Protein AF-Q1W799-F1 (afdb_monomer_lite)

Radius of gyration: 22.54 Å; chains: 1; bounding box: 49×20×71 Å

Organism: Solanum pennellii (NCBI:txid28526)

InterPro domains:
  IPR002699 ATPase, V1 complex, subunit D [PF01813] (1-139)
  IPR002699 ATPase, V1 complex, subunit D [PTHR11671] (1-139)
  IPR002699 ATPase, V1 complex, subunit D [TIGR00309] (1-139)

Sequence (139 aa):
QFRQILKKIVSTKESMGDVMKNSSFALTEAKYSAGENIKHVVLENVQTATLKVRSRQENIAGVKLPKFEHFSEGETKNDLTGLARGGQQVQACRAAYVKSIELLVELASLQTSFLTLDEAIKTTNRRVNALENVVKPRL

Foldseek 3Di:
DLVVLVVVLVVLVVVLVVLVVVLVVLVVVLCVLQHPCVVVLVVVPDDDDQKDKDWDWDADPNFTAIAIDIDGDDDPPPVPPPRVVSVVSVVVSVVSVVVSVRSVSRSVSSVRRSVSVVVVVVVVVVVVCCCVPPVVVVD

pLDDT: mean 82.0, std 9.36, range [53.56, 92.06]

Secondary structure (DSSP, 8-state):
-HHHHHHHHHHHHHHHHHHHHHHHHHHHHHHHHH-THHHHHHHHT--S-SEEEEEEEEEETTEEEEEEEEEE-S------TT-TTTHHHHHHHHHHHHHHHHHHHHHHHHHHHHHHHHHHHHHHHHHHHHIIIIIGGG-

Structure (mmCIF, N/CA/C/O backbone):
data_AF-Q1W799-F1
#
_entry.id   AF-Q1W799-F1
#
loop_
_atom_site.group_PDB
_atom_site.id
_atom_site.type_symbol
_atom_site.label_atom_id
_atom_site.label_alt_id
_atom_site.label_comp_id
_atom_site.label_asym_id
_atom_site.label_entity_id
_atom_site.label_seq_id
_atom_site.pdbx_PDB_ins_code
_atom_site.Cartn_x
_atom_site.Cartn_y
_atom_site.Cartn_z
_atom_site.occupancy
_atom_site.B_iso_or_equiv
_atom_site.auth_seq_id
_atom_site.auth_comp_id
_atom_site.auth_asym_id
_atom_site.auth_atom_id
_atom_site.pdbx_PDB_model_num
ATOM 1 N N . GLN A 1 1 ? -4.529 -9.168 19.956 1.00 67.44 1 GLN A N 1
ATOM 2 C CA . GLN A 1 1 ? -5.080 -8.651 18.689 1.00 67.44 1 GLN A CA 1
ATOM 3 C C . GLN A 1 1 ? -4.689 -7.204 18.398 1.00 67.44 1 GLN A C 1
ATOM 5 O O . GLN A 1 1 ? -3.805 -7.021 17.576 1.00 67.44 1 GLN A O 1
ATOM 10 N N . PHE A 1 2 ? -5.198 -6.175 19.091 1.00 71.81 2 PHE A N 1
ATOM 11 C CA . PHE A 1 2 ? -4.855 -4.766 18.779 1.00 71.81 2 PHE A CA 1
ATOM 12 C C . PHE A 1 2 ? -3.340 -4.456 18.800 1.00 71.81 2 PHE A C 1
ATOM 14 O O . PHE A 1 2 ? -2.792 -3.943 17.829 1.00 71.81 2 PHE A O 1
ATOM 21 N N . ARG A 1 3 ? -2.621 -4.868 19.857 1.00 79.12 3 ARG A N 1
ATOM 22 C CA . ARG A 1 3 ? -1.151 -4.712 19.941 1.00 79.12 3 ARG A CA 1
ATOM 23 C C . ARG A 1 3 ? -0.383 -5.507 18.875 1.00 79.12 3 ARG A C 1
ATOM 25 O O . ARG A 1 3 ? 0.681 -5.077 18.448 1.00 79.12 3 ARG A O 1
ATOM 32 N N . GLN A 1 4 ? -0.912 -6.655 18.445 1.00 83.19 4 GLN A N 1
ATOM 33 C CA . GLN A 1 4 ? -0.293 -7.473 17.392 1.00 83.19 4 GLN A CA 1
ATOM 34 C C . GLN A 1 4 ? -0.436 -6.799 16.025 1.00 83.19 4 GLN A C 1
ATOM 36 O O . GLN A 1 4 ? 0.536 -6.755 15.277 1.00 83.19 4 GLN A O 1
ATOM 41 N N . ILE A 1 5 ? -1.601 -6.205 15.737 1.00 81.56 5 ILE A N 1
ATOM 42 C CA . ILE A 1 5 ? -1.820 -5.389 14.533 1.00 81.56 5 ILE A CA 1
ATOM 43 C C . ILE A 1 5 ? -0.872 -4.188 14.537 1.00 81.56 5 ILE A C 1
ATOM 45 O O . ILE A 1 5 ? -0.226 -3.928 13.531 1.00 81.56 5 ILE A O 1
ATOM 49 N N . LEU A 1 6 ? -0.711 -3.512 15.678 1.00 84.69 6 LEU A N 1
ATOM 50 C CA . LEU A 1 6 ? 0.193 -2.365 15.810 1.00 84.69 6 LEU A CA 1
ATOM 51 C C . LEU A 1 6 ? 1.656 -2.758 15.536 1.00 84.69 6 LEU A C 1
ATOM 53 O O . LEU A 1 6 ? 2.329 -2.105 14.742 1.00 84.69 6 LEU A O 1
ATOM 57 N N . LYS A 1 7 ? 2.127 -3.878 16.104 1.00 88.69 7 LYS A N 1
ATOM 58 C CA . LYS A 1 7 ? 3.467 -4.415 15.812 1.00 88.69 7 LYS A CA 1
ATOM 59 C C . LYS A 1 7 ? 3.628 -4.783 14.332 1.00 88.69 7 LYS A C 1
ATOM 61 O O . LYS A 1 7 ? 4.670 -4.494 13.750 1.00 88.69 7 LYS A O 1
ATOM 66 N N . LYS A 1 8 ? 2.596 -5.378 13.719 1.00 87.06 8 LYS A N 1
ATOM 67 C CA . LYS A 1 8 ? 2.597 -5.712 12.289 1.00 87.06 8 LYS A CA 1
ATOM 68 C C . LYS A 1 8 ? 2.671 -4.449 11.425 1.00 87.06 8 LYS A C 1
ATOM 70 O O . LYS A 1 8 ? 3.498 -4.404 10.529 1.00 87.06 8 LYS A O 1
ATOM 75 N N . ILE A 1 9 ? 1.902 -3.402 11.740 1.00 89.00 9 ILE A N 1
ATOM 76 C CA . ILE A 1 9 ? 1.937 -2.115 11.023 1.00 89.00 9 ILE A CA 1
ATOM 77 C C . ILE A 1 9 ? 3.339 -1.504 11.046 1.00 89.00 9 ILE A C 1
ATOM 79 O O . ILE A 1 9 ? 3.811 -1.058 10.005 1.00 89.00 9 ILE A O 1
ATOM 83 N N . VAL A 1 10 ? 4.003 -1.479 12.206 1.00 89.94 10 VAL A N 1
ATOM 84 C CA . VAL A 1 10 ? 5.358 -0.914 12.323 1.00 89.94 10 VAL A CA 1
ATOM 85 C C . VAL A 1 10 ? 6.345 -1.699 11.462 1.00 89.94 10 VAL A C 1
ATOM 87 O O . VAL A 1 10 ? 7.034 -1.100 10.643 1.00 89.94 10 VAL A O 1
ATOM 90 N N . SER A 1 11 ? 6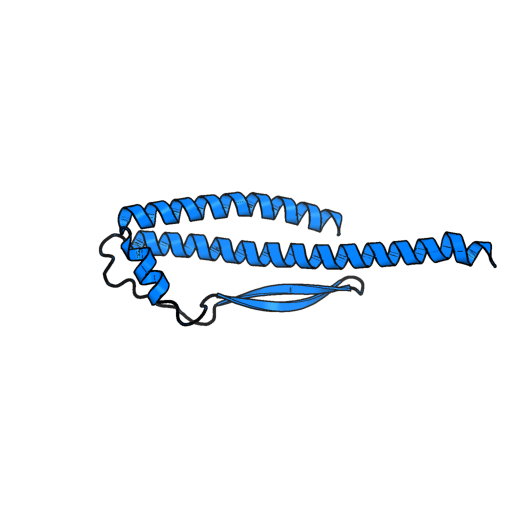.335 -3.031 11.561 1.00 90.06 11 SER A N 1
ATOM 91 C CA . SER A 1 11 ? 7.209 -3.892 10.755 1.00 90.06 11 SER A CA 1
ATOM 92 C C . SER A 1 11 ? 6.952 -3.738 9.251 1.00 90.06 11 SER A C 1
ATOM 94 O O . SER A 1 11 ? 7.894 -3.546 8.488 1.00 90.06 11 SER A O 1
ATOM 96 N N . THR A 1 12 ? 5.689 -3.744 8.814 1.00 88.56 12 THR A N 1
ATOM 97 C CA . THR A 1 12 ? 5.338 -3.546 7.400 1.00 88.56 12 THR A CA 1
ATOM 98 C C . THR A 1 12 ? 5.720 -2.146 6.916 1.00 88.56 12 THR A C 1
ATOM 100 O O . THR A 1 12 ? 6.127 -1.993 5.770 1.00 88.56 12 THR A O 1
ATOM 103 N N . LYS A 1 13 ? 5.635 -1.119 7.771 1.00 90.62 13 LYS A N 1
ATOM 104 C CA . LYS A 1 13 ? 6.030 0.255 7.430 1.00 90.62 13 LYS A CA 1
ATOM 105 C C . LYS A 1 13 ? 7.541 0.400 7.251 1.00 90.62 13 LYS A C 1
ATOM 107 O O . LYS A 1 13 ? 7.961 1.104 6.337 1.00 90.62 13 LYS A O 1
ATOM 112 N N . GLU A 1 14 ? 8.339 -0.266 8.080 1.00 91.44 14 GLU A N 1
ATOM 113 C CA . GLU A 1 14 ? 9.795 -0.336 7.904 1.00 91.44 14 GLU A CA 1
ATOM 114 C C . GLU A 1 14 ? 10.143 -1.036 6.585 1.00 91.44 14 GLU A C 1
ATOM 116 O O . GLU A 1 14 ? 10.809 -0.442 5.738 1.00 91.44 14 GLU A O 1
ATOM 121 N N . SER A 1 15 ? 9.578 -2.226 6.340 1.00 90.62 15 SER A N 1
ATOM 122 C CA . SER A 1 15 ? 9.780 -2.952 5.077 1.00 90.62 15 SER A CA 1
ATOM 123 C C . SER A 1 15 ? 9.318 -2.152 3.852 1.00 90.62 15 SER A C 1
ATOM 125 O O . SER A 1 15 ? 9.953 -2.208 2.801 1.00 90.62 15 SER A O 1
ATOM 127 N N . MET A 1 16 ? 8.244 -1.367 3.973 1.00 91.00 16 MET A N 1
ATOM 128 C CA . MET A 1 16 ? 7.779 -0.470 2.911 1.00 91.00 16 MET A CA 1
ATOM 129 C C . MET A 1 16 ? 8.799 0.621 2.593 1.00 91.00 16 MET A C 1
ATOM 131 O O . MET A 1 16 ? 8.986 0.946 1.422 1.00 91.00 16 MET A O 1
ATOM 135 N N . GLY A 1 17 ? 9.468 1.171 3.609 1.00 91.25 17 GLY A N 1
ATOM 136 C CA . GLY A 1 17 ? 10.547 2.139 3.419 1.00 91.25 17 GLY A CA 1
ATOM 137 C C . GLY A 1 17 ? 11.680 1.567 2.566 1.00 91.25 17 GLY A C 1
ATOM 138 O O . GLY A 1 17 ? 12.103 2.207 1.601 1.00 91.25 17 GLY A O 1
ATOM 139 N N . ASP A 1 18 ? 12.100 0.337 2.858 1.00 91.50 18 ASP A N 1
ATOM 140 C CA . ASP A 1 18 ? 13.173 -0.340 2.124 1.00 91.50 18 ASP A CA 1
ATOM 141 C C . ASP A 1 18 ? 12.772 -0.679 0.683 1.00 91.50 18 ASP A C 1
ATOM 143 O O . ASP A 1 18 ? 13.509 -0.393 -0.263 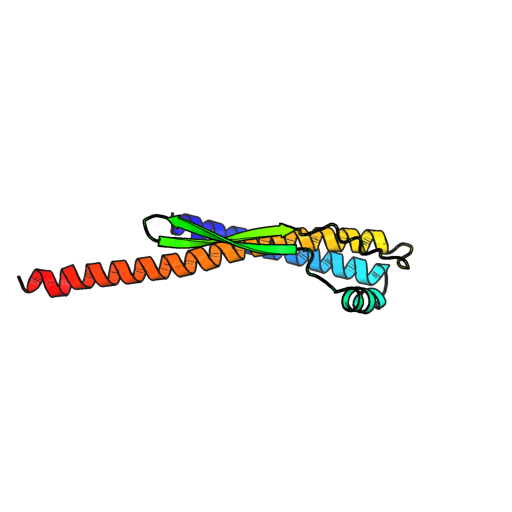1.00 91.50 18 ASP A O 1
ATOM 147 N N . VAL A 1 19 ? 11.571 -1.230 0.484 1.00 92.06 19 VAL A N 1
ATOM 148 C CA . VAL A 1 19 ? 11.063 -1.595 -0.849 1.00 92.06 19 VAL A CA 1
ATOM 149 C C . VAL A 1 19 ? 10.845 -0.353 -1.724 1.00 92.06 19 VAL A C 1
ATOM 151 O O . VAL A 1 19 ? 11.179 -0.364 -2.913 1.00 92.06 19 VAL A O 1
ATOM 154 N N . MET A 1 20 ? 10.361 0.749 -1.142 1.00 90.81 20 MET A N 1
ATOM 155 C CA . MET A 1 20 ? 10.205 2.020 -1.853 1.00 90.81 20 MET A CA 1
ATOM 156 C C . MET A 1 20 ? 11.561 2.632 -2.219 1.00 90.81 20 MET A C 1
ATOM 158 O O . MET A 1 20 ? 11.736 3.127 -3.333 1.00 90.81 20 MET A O 1
ATOM 162 N N . LYS A 1 21 ? 12.546 2.562 -1.314 1.00 91.75 21 LYS A N 1
ATOM 163 C CA . LYS A 1 21 ? 13.918 3.011 -1.581 1.00 91.75 21 LYS A CA 1
ATOM 164 C C . LYS A 1 21 ? 14.534 2.226 -2.740 1.00 91.75 21 LYS A C 1
ATOM 166 O O . LYS A 1 21 ? 15.051 2.840 -3.671 1.00 91.75 21 LYS A O 1
ATOM 171 N N . ASN A 1 22 ? 14.404 0.900 -2.737 1.00 91.06 22 ASN A N 1
ATOM 172 C CA . ASN A 1 22 ? 14.883 0.041 -3.824 1.00 91.06 22 ASN A CA 1
ATOM 173 C C . ASN A 1 22 ? 14.187 0.353 -5.158 1.00 91.06 22 ASN A C 1
ATOM 175 O O . ASN A 1 22 ? 14.841 0.417 -6.195 1.00 91.06 22 ASN A O 1
ATOM 179 N N . SER A 1 23 ? 12.879 0.616 -5.135 1.00 90.00 23 SER A N 1
ATOM 180 C CA . SER A 1 23 ? 12.128 0.993 -6.340 1.00 90.00 23 SER A CA 1
ATOM 181 C C . SER A 1 23 ? 12.544 2.361 -6.887 1.00 90.00 23 SER A C 1
ATOM 183 O O . SER A 1 23 ? 12.652 2.531 -8.098 1.00 90.00 23 SER A O 1
ATOM 185 N N . SER A 1 24 ? 12.861 3.317 -6.009 1.00 90.25 24 SER A N 1
ATOM 186 C CA . SER A 1 24 ? 13.409 4.624 -6.396 1.00 90.25 24 SER A CA 1
ATOM 187 C C . SER A 1 24 ? 14.799 4.506 -7.044 1.00 90.25 24 SER A C 1
ATOM 189 O O . SER A 1 24 ? 15.095 5.183 -8.034 1.00 90.25 24 SER A O 1
ATOM 191 N N . PHE A 1 25 ? 15.643 3.595 -6.548 1.00 90.94 25 PHE A N 1
ATOM 192 C CA . PHE A 1 25 ? 16.917 3.277 -7.200 1.00 90.94 25 PHE A CA 1
ATOM 193 C C . PHE A 1 25 ? 16.709 2.642 -8.577 1.00 90.94 25 PHE A C 1
ATOM 195 O O . PHE A 1 25 ? 17.295 3.118 -9.548 1.00 90.94 25 PHE A O 1
ATOM 202 N N . ALA A 1 26 ? 15.808 1.664 -8.695 1.00 88.06 26 ALA A N 1
ATOM 203 C CA . ALA A 1 26 ? 15.477 1.043 -9.979 1.00 88.06 26 ALA A CA 1
ATOM 204 C C . ALA A 1 26 ? 14.937 2.062 -11.004 1.00 88.06 26 ALA A C 1
ATOM 206 O O . ALA A 1 26 ? 15.264 1.988 -12.189 1.00 88.06 26 ALA A O 1
ATOM 207 N N . LEU A 1 27 ? 14.167 3.064 -10.558 1.00 86.94 27 LEU A N 1
ATOM 208 C CA . LEU A 1 27 ? 13.731 4.173 -11.413 1.00 86.94 27 LEU A CA 1
ATOM 209 C C . LEU A 1 27 ? 14.910 5.005 -11.921 1.00 86.94 27 LEU A C 1
ATOM 211 O O . LEU A 1 27 ? 14.930 5.417 -13.080 1.00 86.94 27 LEU A O 1
ATOM 215 N N . THR A 1 28 ? 15.888 5.258 -11.054 1.00 87.81 28 THR A N 1
ATOM 216 C CA . THR A 1 28 ? 17.086 6.031 -11.397 1.00 87.81 28 THR A CA 1
ATOM 217 C C . THR A 1 28 ? 17.944 5.283 -12.419 1.00 87.81 28 THR A C 1
ATOM 219 O O . THR A 1 28 ? 18.378 5.880 -13.403 1.00 87.81 28 THR A O 1
ATOM 222 N N . GLU A 1 29 ? 18.117 3.971 -12.253 1.00 85.62 29 GLU A N 1
ATOM 223 C CA . GLU A 1 29 ? 18.819 3.105 -13.212 1.00 85.62 29 GLU A CA 1
ATOM 224 C C . GLU A 1 29 ? 18.105 3.038 -14.568 1.00 85.62 29 GLU A C 1
ATOM 226 O O . GLU A 1 29 ? 18.744 3.120 -15.625 1.00 85.62 29 GLU A O 1
ATOM 231 N N . ALA A 1 30 ? 16.772 2.950 -14.552 1.00 84.81 30 ALA A N 1
ATOM 232 C CA . ALA A 1 30 ? 15.954 2.992 -15.759 1.00 84.81 30 ALA A CA 1
ATOM 233 C C . ALA A 1 30 ? 16.071 4.351 -16.472 1.00 84.81 30 ALA A C 1
ATOM 235 O O . ALA A 1 30 ? 16.273 4.386 -17.688 1.00 84.81 30 ALA A O 1
ATOM 236 N N . LYS A 1 31 ? 16.027 5.466 -15.726 1.00 85.06 31 LYS A N 1
ATOM 237 C CA . LYS A 1 31 ? 16.214 6.822 -16.268 1.00 85.06 31 LYS A CA 1
ATOM 238 C C . LYS A 1 31 ? 17.611 7.003 -16.868 1.00 85.06 31 LYS A C 1
ATOM 240 O O . LYS A 1 31 ? 17.740 7.598 -17.934 1.00 85.06 31 LYS A O 1
ATOM 245 N N . TYR A 1 32 ? 18.644 6.470 -16.219 1.00 85.06 32 TYR A N 1
ATOM 246 C CA . TYR A 1 32 ? 20.016 6.512 -16.727 1.00 85.06 32 TYR A CA 1
ATOM 247 C C . TYR A 1 32 ? 20.164 5.734 -18.041 1.00 85.06 32 TYR A C 1
ATOM 249 O O . TYR A 1 32 ? 20.751 6.230 -18.998 1.00 85.06 32 TYR A O 1
ATOM 257 N N . SER A 1 33 ? 19.585 4.533 -18.109 1.00 81.50 33 SER A N 1
ATOM 258 C CA . SER A 1 33 ? 19.765 3.622 -19.246 1.00 81.50 33 SER A CA 1
ATOM 259 C C . SER A 1 33 ? 18.937 3.995 -20.478 1.00 81.50 33 SER A C 1
ATOM 261 O O . SER A 1 33 ? 19.319 3.661 -21.598 1.00 81.50 33 SER A O 1
ATOM 263 N N . ALA A 1 34 ? 17.785 4.639 -20.289 1.00 74.81 34 ALA A N 1
ATOM 264 C CA . ALA A 1 34 ? 16.840 4.926 -21.368 1.00 74.81 34 ALA A CA 1
ATOM 265 C C . ALA A 1 34 ? 16.543 6.420 -21.591 1.00 74.81 34 ALA A C 1
ATOM 267 O O . ALA A 1 34 ? 15.759 6.764 -22.478 1.00 74.81 34 ALA A O 1
ATOM 268 N N . GLY A 1 35 ? 17.203 7.307 -20.843 1.00 75.75 35 GLY A N 1
ATOM 269 C CA . GLY A 1 35 ? 17.101 8.757 -21.000 1.00 75.75 35 GLY A CA 1
ATOM 270 C C . GLY A 1 35 ? 15.811 9.363 -20.432 1.00 75.75 35 GLY A C 1
ATOM 271 O O . GLY A 1 35 ? 14.978 8.690 -19.823 1.00 75.75 35 GLY A O 1
ATOM 272 N N . GLU A 1 36 ? 15.631 10.675 -20.625 1.00 71.88 36 GLU A N 1
ATOM 273 C CA . GLU A 1 36 ? 14.487 11.415 -20.059 1.00 71.88 36 GLU A CA 1
ATOM 274 C C . GLU A 1 36 ? 13.152 11.162 -20.778 1.00 71.88 36 GLU A C 1
ATOM 276 O O . GLU A 1 36 ? 12.086 11.397 -20.204 1.00 71.88 36 GLU A O 1
ATOM 281 N N . ASN A 1 37 ? 13.192 10.597 -21.988 1.00 70.69 37 ASN A N 1
ATOM 282 C CA . ASN A 1 37 ? 12.005 10.345 -22.809 1.00 70.69 37 ASN A CA 1
ATOM 283 C C . ASN A 1 37 ? 11.039 9.318 -22.187 1.00 70.69 37 ASN A C 1
ATOM 285 O O . ASN A 1 37 ? 9.849 9.354 -22.493 1.00 70.69 37 ASN A O 1
ATOM 289 N N . ILE A 1 38 ? 11.500 8.458 -21.263 1.00 74.88 38 ILE A N 1
ATOM 290 C CA . ILE A 1 38 ? 10.636 7.512 -20.529 1.00 74.88 38 ILE A CA 1
ATOM 291 C C . ILE A 1 38 ? 9.455 8.221 -19.876 1.00 74.88 38 ILE A C 1
ATOM 293 O O . ILE A 1 38 ? 8.341 7.707 -19.912 1.00 74.88 38 ILE A O 1
ATOM 297 N N . LYS A 1 39 ? 9.684 9.381 -19.251 1.00 77.69 39 LYS A N 1
ATOM 298 C CA . LYS A 1 39 ? 8.637 10.050 -18.474 1.00 77.69 39 LYS A CA 1
ATOM 299 C C . LYS A 1 39 ? 7.465 10.448 -19.369 1.00 77.69 39 LYS A C 1
ATOM 301 O O . LYS A 1 39 ? 6.320 10.224 -18.998 1.00 77.69 39 LYS A O 1
ATOM 306 N N . HIS A 1 40 ? 7.765 10.998 -20.541 1.00 79.69 40 HIS A N 1
ATOM 307 C CA . HIS A 1 40 ? 6.757 11.414 -21.513 1.00 79.69 40 HIS A CA 1
ATOM 308 C C . HIS A 1 40 ? 6.018 10.209 -22.093 1.00 79.69 40 HIS A C 1
ATOM 310 O O . HIS A 1 40 ? 4.794 10.166 -22.033 1.00 79.69 40 HIS A O 1
ATOM 316 N N . VAL A 1 41 ? 6.757 9.177 -22.514 1.00 79.62 41 VAL A N 1
ATOM 317 C CA . VAL A 1 41 ? 6.179 7.938 -23.056 1.00 79.62 41 VAL A CA 1
ATOM 318 C C . VAL A 1 41 ? 5.267 7.253 -22.038 1.00 79.62 41 VAL A C 1
ATOM 320 O O . VAL A 1 41 ? 4.187 6.793 -22.390 1.00 79.62 41 VAL A O 1
ATOM 323 N N . VAL A 1 42 ? 5.666 7.177 -20.767 1.00 79.44 42 VAL A N 1
ATOM 324 C CA . VAL A 1 42 ? 4.837 6.549 -19.729 1.00 79.44 42 VAL A CA 1
ATOM 325 C C . VAL A 1 42 ? 3.580 7.369 -19.460 1.00 79.44 42 VAL A C 1
ATOM 327 O O . VAL A 1 42 ? 2.522 6.769 -19.328 1.00 79.44 42 VAL A O 1
ATOM 330 N N . LEU A 1 43 ? 3.675 8.703 -19.395 1.00 81.31 43 LEU A N 1
ATOM 331 C CA . LEU A 1 43 ? 2.526 9.576 -19.129 1.00 81.31 43 LEU A CA 1
ATOM 332 C C . LEU A 1 43 ? 1.508 9.579 -20.276 1.00 81.31 43 LEU A C 1
ATOM 334 O O . LEU A 1 43 ? 0.310 9.565 -20.010 1.00 81.31 43 LEU A O 1
ATOM 338 N N . GLU A 1 44 ? 1.966 9.560 -21.527 1.00 80.94 44 GLU A N 1
ATOM 339 C CA . GLU A 1 44 ? 1.088 9.520 -22.704 1.00 80.94 44 GLU A CA 1
ATOM 340 C C . GLU A 1 44 ? 0.398 8.161 -22.880 1.00 80.94 44 GLU A C 1
ATOM 342 O O . GLU A 1 44 ? -0.737 8.101 -23.346 1.00 80.94 44 GLU A O 1
ATOM 347 N N . ASN A 1 45 ? 1.037 7.070 -22.446 1.00 75.25 45 ASN A N 1
ATOM 348 C CA . ASN A 1 45 ? 0.482 5.718 -22.544 1.00 75.25 45 ASN A CA 1
ATOM 349 C C . ASN A 1 45 ? -0.439 5.324 -21.367 1.00 75.25 45 ASN A C 1
ATOM 351 O O . ASN A 1 45 ? -0.792 4.151 -21.226 1.00 75.25 45 ASN A O 1
ATOM 355 N N . VAL A 1 46 ? -0.859 6.262 -20.506 1.00 79.31 46 VAL A N 1
ATOM 356 C CA . VAL A 1 46 ? -1.834 5.974 -19.437 1.00 79.31 46 VAL A CA 1
ATOM 357 C C . VAL A 1 46 ? -3.263 6.086 -19.976 1.00 79.31 46 VAL A C 1
ATOM 359 O O . VAL A 1 46 ? -3.783 7.185 -20.136 1.00 79.31 46 VAL A O 1
ATOM 362 N N . GLN A 1 47 ? -3.932 4.949 -20.195 1.00 77.69 47 GLN A N 1
ATOM 363 C CA . GLN A 1 47 ? -5.370 4.909 -20.515 1.00 77.69 47 GLN A CA 1
ATOM 364 C C . GLN A 1 47 ? -6.201 4.394 -19.336 1.00 77.69 47 GLN A C 1
ATOM 366 O O . GLN A 1 47 ? -7.031 5.108 -18.779 1.00 77.69 47 GLN A O 1
ATOM 371 N N . THR A 1 48 ? -5.961 3.149 -18.923 1.00 78.62 48 THR A N 1
ATOM 372 C CA . THR A 1 48 ? -6.702 2.487 -17.843 1.00 78.62 48 THR A CA 1
ATOM 373 C C . THR A 1 48 ? -5.757 1.928 -16.789 1.00 78.62 48 THR A C 1
ATOM 375 O O . THR A 1 48 ? -4.698 1.386 -17.106 1.00 78.62 48 THR A O 1
ATOM 378 N N . ALA A 1 49 ? -6.155 2.021 -15.517 1.00 78.81 49 ALA A N 1
ATOM 379 C CA . ALA A 1 49 ? -5.382 1.465 -14.412 1.00 78.81 49 ALA A CA 1
ATOM 380 C C . ALA A 1 49 ? -5.281 -0.064 -14.526 1.00 78.81 49 ALA A C 1
ATOM 382 O O . ALA A 1 49 ? -6.297 -0.755 -14.520 1.00 78.81 49 ALA A O 1
ATOM 383 N N . THR A 1 50 ? -4.047 -0.570 -14.590 1.00 77.94 50 THR A N 1
ATOM 384 C CA . THR A 1 50 ? -3.743 -2.012 -14.629 1.00 77.94 50 THR A CA 1
ATOM 385 C C . THR A 1 50 ? -3.986 -2.677 -13.279 1.00 77.94 50 THR A C 1
ATOM 387 O O . THR A 1 50 ? -4.562 -3.758 -13.197 1.00 77.94 50 THR A O 1
ATOM 390 N N . LEU A 1 51 ? -3.554 -2.010 -12.207 1.00 81.50 51 LEU A N 1
ATOM 391 C CA . LEU A 1 51 ? -3.751 -2.466 -10.842 1.00 81.50 51 LEU A CA 1
ATOM 392 C C . LEU A 1 51 ? -4.885 -1.656 -10.217 1.00 81.50 51 LEU A C 1
ATOM 394 O O . LEU A 1 51 ? -4.805 -0.430 -10.119 1.00 81.50 51 LEU A O 1
ATOM 398 N N . LYS A 1 52 ? -5.941 -2.345 -9.799 1.00 87.25 52 LYS A N 1
ATOM 399 C CA . LYS A 1 52 ? -7.089 -1.771 -9.098 1.00 87.25 52 LYS A CA 1
ATOM 400 C C . LYS A 1 52 ? -7.157 -2.327 -7.683 1.00 87.25 52 LYS A C 1
ATOM 402 O O . LYS A 1 52 ? -6.586 -3.369 -7.375 1.00 87.25 52 LYS A O 1
ATOM 407 N N . VAL A 1 53 ? -7.870 -1.622 -6.812 1.00 89.06 53 VAL A N 1
ATOM 408 C CA . VAL A 1 53 ? -8.092 -2.044 -5.428 1.00 89.06 53 VAL A CA 1
ATOM 409 C C . VAL A 1 53 ? -9.576 -2.309 -5.234 1.00 89.06 53 VAL A C 1
ATOM 411 O O . VAL A 1 53 ? -10.416 -1.485 -5.596 1.00 89.06 53 VAL A O 1
ATOM 414 N N . ARG A 1 54 ? -9.904 -3.462 -4.654 1.00 88.75 54 ARG A N 1
ATOM 415 C CA . ARG A 1 54 ? -11.257 -3.829 -4.244 1.00 88.75 54 ARG A CA 1
ATOM 416 C C . ARG A 1 54 ? -11.350 -3.762 -2.726 1.00 88.75 54 ARG A C 1
ATOM 418 O O . ARG A 1 54 ? -10.482 -4.265 -2.021 1.00 88.75 54 ARG A O 1
ATOM 425 N N . SER A 1 55 ? -12.412 -3.142 -2.228 1.00 88.25 55 SER A N 1
ATOM 426 C CA . SER A 1 55 ? -12.719 -3.125 -0.799 1.00 88.25 55 SER A CA 1
ATOM 427 C C . SER A 1 55 ? -13.643 -4.288 -0.443 1.00 88.25 55 SER A C 1
ATOM 429 O O . SER A 1 55 ? -14.618 -4.557 -1.147 1.00 88.25 55 SER A O 1
ATOM 431 N N . ARG A 1 56 ? -13.341 -4.969 0.660 1.00 88.81 56 ARG A N 1
ATOM 432 C CA . ARG A 1 56 ? -14.123 -6.044 1.270 1.00 88.81 56 ARG A CA 1
ATOM 433 C C . ARG A 1 56 ? -14.363 -5.705 2.736 1.00 88.81 56 ARG A C 1
ATOM 435 O O . ARG A 1 56 ? -13.512 -5.107 3.375 1.00 88.81 56 ARG A O 1
ATOM 442 N N . GLN A 1 57 ? -15.506 -6.087 3.292 1.00 87.88 57 GLN A N 1
ATOM 443 C CA . GLN A 1 57 ? -15.762 -5.928 4.726 1.00 87.88 57 GLN A CA 1
ATOM 444 C C . GLN A 1 57 ? -15.509 -7.250 5.458 1.00 87.88 57 GLN A C 1
ATOM 446 O O . GLN A 1 57 ? -16.019 -8.294 5.050 1.00 87.88 57 GLN A O 1
ATOM 451 N N . GLU A 1 58 ? -14.739 -7.201 6.540 1.00 85.94 58 GLU A N 1
ATOM 452 C CA . GLU A 1 58 ? -14.464 -8.317 7.446 1.00 85.94 58 GLU A CA 1
ATOM 453 C C . GLU A 1 58 ? -14.997 -7.962 8.841 1.00 85.94 58 GLU A C 1
ATOM 455 O O . GLU A 1 58 ? -14.782 -6.857 9.325 1.00 85.94 58 GLU A O 1
ATOM 460 N N . ASN A 1 59 ? -15.741 -8.858 9.491 1.00 84.56 59 ASN A N 1
ATOM 461 C CA . ASN A 1 59 ? -16.296 -8.590 10.821 1.00 84.56 59 ASN A CA 1
ATOM 462 C C . ASN A 1 59 ? -15.402 -9.212 11.898 1.00 84.56 59 ASN A C 1
ATOM 464 O O . ASN A 1 59 ? -15.251 -10.432 11.935 1.00 84.56 59 ASN A O 1
ATOM 468 N N . ILE A 1 60 ? -14.851 -8.392 12.795 1.00 78.75 60 ILE A N 1
ATOM 469 C CA . ILE A 1 60 ? -14.037 -8.847 13.927 1.00 78.75 60 ILE A CA 1
ATOM 470 C C . ILE A 1 60 ? -14.647 -8.302 15.217 1.00 78.75 60 ILE A C 1
ATOM 472 O O . ILE A 1 60 ? -14.728 -7.093 15.412 1.00 78.75 60 ILE A O 1
ATOM 476 N N . ALA A 1 61 ? -15.068 -9.204 16.111 1.00 75.38 61 ALA A N 1
ATOM 477 C CA . ALA A 1 61 ? -15.643 -8.867 17.420 1.00 75.38 61 ALA A CA 1
ATOM 478 C C . ALA A 1 61 ? -16.822 -7.864 17.361 1.00 75.38 61 ALA A C 1
ATOM 480 O O . ALA A 1 61 ? -16.991 -7.042 18.258 1.00 75.38 61 ALA A O 1
ATOM 481 N N . GLY A 1 62 ? -17.633 -7.925 16.297 1.00 80.50 62 GLY A N 1
ATOM 482 C CA . GLY A 1 62 ? -18.780 -7.033 16.088 1.00 80.50 62 GLY A CA 1
ATOM 483 C C . GLY A 1 62 ? -18.442 -5.704 15.403 1.00 80.50 62 GLY A C 1
ATOM 484 O O . GLY A 1 62 ? -19.350 -4.911 15.154 1.00 80.50 62 GLY A O 1
ATOM 485 N N . VAL A 1 63 ? -17.171 -5.461 15.065 1.00 81.06 63 VAL A N 1
ATOM 486 C CA . VAL A 1 63 ? -16.709 -4.285 14.316 1.00 81.06 63 VAL A CA 1
ATOM 487 C C . VAL A 1 63 ? -16.482 -4.673 12.852 1.00 81.06 63 VAL A C 1
ATOM 489 O O . VAL A 1 63 ? -15.705 -5.581 12.552 1.00 81.06 63 VAL A O 1
ATOM 492 N N . LYS A 1 64 ? -17.154 -3.976 11.927 1.00 84.94 64 LYS A N 1
ATOM 493 C CA . LYS A 1 64 ? -16.967 -4.147 10.477 1.00 84.94 64 LYS A CA 1
ATOM 494 C C . LYS A 1 64 ? -15.712 -3.400 10.026 1.00 84.94 64 LYS A C 1
ATOM 496 O O . LYS A 1 64 ? -15.698 -2.173 10.015 1.00 84.94 64 LYS A O 1
ATOM 501 N N . LEU A 1 65 ? -14.684 -4.138 9.632 1.00 84.62 65 LEU A N 1
ATOM 502 C CA . LEU A 1 65 ? -13.399 -3.616 9.185 1.00 84.62 65 LEU A CA 1
ATOM 503 C C . LEU A 1 65 ? -13.306 -3.638 7.658 1.00 84.62 65 LEU A C 1
ATOM 505 O O . LEU A 1 65 ? -13.572 -4.676 7.048 1.00 84.62 65 LEU A O 1
ATOM 509 N N . PRO A 1 66 ? -12.928 -2.521 7.017 1.00 85.25 66 PRO A N 1
ATOM 510 C CA . PRO A 1 66 ? -12.622 -2.515 5.597 1.00 85.25 66 PRO A CA 1
ATOM 511 C C . PRO A 1 66 ? -11.251 -3.159 5.355 1.00 85.25 66 PRO A C 1
ATOM 513 O O . PRO A 1 66 ? -10.247 -2.794 5.967 1.00 85.25 66 PRO A O 1
ATOM 516 N N . LYS A 1 67 ? -11.217 -4.105 4.425 1.00 87.31 67 LYS A N 1
ATOM 517 C CA . LYS A 1 67 ? -10.034 -4.801 3.939 1.00 87.31 67 LYS A CA 1
ATOM 518 C C . LYS A 1 67 ? -9.852 -4.503 2.463 1.00 87.31 67 LYS A C 1
ATOM 520 O O . LYS A 1 67 ? -10.813 -4.573 1.700 1.00 87.31 67 LYS A O 1
ATOM 525 N N . PHE A 1 68 ? -8.633 -4.182 2.061 1.00 89.19 68 PHE A N 1
ATOM 526 C CA . PHE A 1 68 ? -8.320 -3.912 0.663 1.00 89.19 68 PHE A CA 1
ATOM 527 C C . PHE A 1 68 ? -7.600 -5.105 0.041 1.00 89.19 68 PHE A C 1
ATOM 529 O O . PHE A 1 68 ? -6.634 -5.620 0.598 1.00 89.19 68 PHE A O 1
ATOM 536 N N . GLU A 1 69 ? -8.077 -5.533 -1.121 1.00 85.31 69 GLU A N 1
ATOM 537 C CA . GLU A 1 69 ? -7.462 -6.562 -1.955 1.00 85.31 69 GLU A CA 1
ATOM 538 C C . GLU A 1 69 ? -7.027 -5.905 -3.272 1.00 85.31 69 GLU A C 1
ATOM 540 O O . GLU A 1 69 ? -7.782 -5.131 -3.868 1.00 85.31 69 GLU A O 1
ATOM 545 N N . HIS A 1 70 ? -5.801 -6.171 -3.723 1.00 84.56 70 HIS A N 1
ATOM 546 C CA . HIS A 1 70 ? -5.354 -5.720 -5.038 1.00 84.56 70 HIS A CA 1
ATOM 547 C C . HIS A 1 70 ? -5.882 -6.685 -6.108 1.00 84.56 70 HIS A C 1
ATOM 549 O O . HIS A 1 70 ? -5.929 -7.896 -5.908 1.00 84.56 70 HIS A O 1
ATOM 555 N N . PHE A 1 71 ? -6.296 -6.146 -7.247 1.00 83.50 71 PHE A N 1
ATOM 556 C CA . PHE A 1 71 ? -6.765 -6.909 -8.394 1.00 83.50 71 PHE A CA 1
ATOM 557 C C . PHE A 1 71 ? -6.109 -6.351 -9.655 1.00 83.50 71 PHE A C 1
ATOM 559 O O . PHE A 1 71 ? -6.184 -5.150 -9.914 1.00 83.50 71 PHE A O 1
ATOM 566 N N . SER A 1 72 ? -5.463 -7.217 -10.436 1.00 77.88 72 SER A N 1
ATOM 567 C CA . SER A 1 72 ? -4.924 -6.841 -11.743 1.00 77.88 72 SER A CA 1
ATOM 568 C C . SER A 1 72 ? -5.984 -7.112 -12.802 1.00 77.88 72 SER A C 1
ATOM 570 O O . SER A 1 72 ? -6.308 -8.267 -13.075 1.00 77.88 72 SER A O 1
ATOM 572 N N . GLU A 1 73 ? -6.536 -6.057 -13.391 1.00 66.81 73 GLU A N 1
ATOM 573 C CA . GLU A 1 73 ? -7.514 -6.178 -14.469 1.00 66.81 73 GLU A CA 1
ATOM 574 C C . GLU A 1 73 ? -6.785 -6.030 -15.809 1.00 66.81 73 GLU A C 1
ATOM 576 O O . GLU A 1 73 ? -6.533 -4.923 -16.277 1.00 66.81 73 GLU A O 1
ATOM 581 N N . GLY A 1 74 ? -6.416 -7.168 -16.403 1.00 59.72 74 GLY A N 1
ATOM 582 C CA . GLY A 1 74 ? -5.859 -7.234 -17.755 1.00 59.72 74 GLY A CA 1
ATOM 583 C C . GLY A 1 74 ? -4.335 -7.098 -17.861 1.00 59.72 74 GLY A C 1
ATOM 584 O O . GLY A 1 74 ? -3.651 -6.519 -17.018 1.00 59.72 74 GLY A O 1
ATOM 585 N N . GLU A 1 75 ? -3.805 -7.690 -18.931 1.00 56.38 75 GLU A N 1
ATOM 586 C CA . GLU A 1 75 ? -2.387 -7.717 -19.275 1.00 56.38 75 GLU A CA 1
ATOM 587 C C . GLU A 1 75 ? -2.012 -6.426 -20.015 1.00 56.38 75 GLU A C 1
ATOM 589 O O . GLU A 1 75 ? -2.213 -6.292 -21.221 1.00 56.38 75 GLU A O 1
ATOM 594 N N . THR A 1 76 ? -1.465 -5.446 -19.298 1.00 55.66 76 THR A N 1
ATOM 595 C CA . THR A 1 76 ? -0.945 -4.237 -19.948 1.00 55.66 76 THR A CA 1
ATOM 596 C C . THR A 1 76 ? 0.398 -4.553 -20.586 1.00 55.66 76 THR A C 1
ATOM 598 O O . THR A 1 76 ? 1.459 -4.445 -19.946 1.00 55.66 76 THR A O 1
ATOM 601 N N . LYS A 1 77 ? 0.343 -4.935 -21.862 1.00 55.97 77 LYS A N 1
ATOM 602 C CA . LYS A 1 77 ? 1.470 -4.849 -22.788 1.00 55.97 77 LYS A CA 1
ATOM 603 C C . LYS A 1 77 ? 1.698 -3.373 -23.098 1.00 55.97 77 LYS A C 1
ATOM 605 O O . LYS A 1 77 ? 1.266 -2.856 -24.118 1.00 55.97 77 LYS A O 1
ATOM 610 N N . ASN A 1 78 ? 2.345 -2.675 -22.163 1.00 58.69 78 ASN A N 1
ATOM 611 C CA . ASN A 1 78 ? 3.042 -1.443 -22.507 1.00 58.69 78 ASN A CA 1
ATOM 612 C C . ASN A 1 78 ? 4.221 -1.873 -23.370 1.00 58.69 78 ASN A C 1
ATOM 614 O O . ASN A 1 78 ? 5.302 -2.179 -22.858 1.00 58.69 78 ASN A O 1
ATOM 618 N N . ASP A 1 79 ? 3.957 -1.985 -24.665 1.00 55.75 79 ASP A N 1
ATOM 619 C CA . ASP A 1 79 ? 4.961 -2.205 -25.681 1.00 55.75 79 ASP A CA 1
ATOM 620 C C . ASP A 1 79 ? 5.855 -0.967 -25.684 1.00 55.75 79 ASP A C 1
ATOM 622 O O . ASP A 1 79 ? 5.583 0.060 -26.296 1.00 55.75 79 ASP A O 1
ATOM 626 N N . LEU A 1 80 ? 6.933 -1.059 -24.905 1.00 61.53 80 LEU A N 1
ATOM 627 C CA . LEU A 1 80 ? 8.010 -0.078 -24.784 1.00 61.53 80 LEU A CA 1
ATOM 628 C C . LEU A 1 80 ? 8.874 -0.078 -26.063 1.00 61.53 80 LEU A C 1
ATOM 630 O O . LEU A 1 80 ? 10.108 -0.085 -26.013 1.00 61.53 80 LEU A O 1
ATOM 634 N N . THR A 1 81 ? 8.221 -0.113 -27.228 1.00 53.56 81 THR A N 1
ATOM 635 C CA . THR A 1 81 ? 8.839 -0.096 -28.552 1.00 53.56 81 THR A CA 1
ATOM 636 C C . THR A 1 81 ? 9.570 1.230 -28.718 1.00 53.56 81 THR A C 1
ATOM 638 O O . THR A 1 81 ? 8.955 2.291 -28.653 1.00 53.56 81 THR A O 1
ATOM 641 N N . GLY A 1 82 ? 10.892 1.176 -28.883 1.00 61.81 82 GLY A N 1
ATOM 642 C CA . GLY A 1 82 ? 11.755 2.362 -28.984 1.00 61.81 82 GLY A CA 1
ATOM 643 C C . GLY A 1 82 ? 12.811 2.475 -27.881 1.00 61.81 82 GLY A C 1
ATOM 644 O O . GLY A 1 82 ? 13.747 3.259 -28.008 1.00 61.81 82 GLY A O 1
ATOM 645 N N . LEU A 1 83 ? 12.737 1.646 -26.836 1.00 64.19 83 LEU A N 1
ATOM 646 C CA . LEU A 1 83 ? 13.710 1.620 -25.737 1.00 64.19 83 LEU A CA 1
ATOM 647 C C . LEU A 1 83 ? 14.732 0.497 -25.925 1.00 64.19 83 LEU A C 1
ATOM 649 O O . LEU A 1 83 ? 14.827 -0.393 -25.087 1.00 64.19 83 LEU A O 1
ATOM 653 N N . ALA A 1 84 ? 15.482 0.541 -27.029 1.00 67.69 84 ALA A N 1
ATOM 6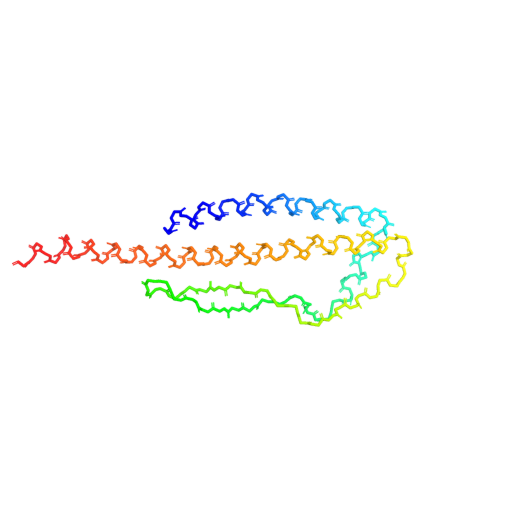54 C CA . ALA A 1 84 ? 16.459 -0.468 -27.468 1.00 67.69 84 ALA A CA 1
ATOM 655 C C . ALA A 1 84 ? 17.043 -1.358 -26.341 1.00 67.69 84 ALA A C 1
ATOM 657 O O . ALA A 1 84 ? 16.558 -2.463 -26.116 1.00 67.69 84 ALA A O 1
ATOM 658 N N . ARG A 1 85 ? 18.064 -0.881 -25.609 1.00 68.69 85 ARG A N 1
ATOM 659 C CA . ARG A 1 85 ? 18.670 -1.600 -24.465 1.00 68.69 85 ARG A CA 1
ATOM 660 C C . ARG A 1 85 ? 18.045 -1.250 -23.108 1.00 68.69 85 ARG A C 1
ATOM 662 O O . ARG A 1 85 ? 18.228 -1.989 -22.147 1.00 68.69 85 ARG A O 1
ATOM 669 N N . GLY A 1 86 ? 17.303 -0.146 -23.018 1.00 76.19 86 GLY A N 1
ATOM 670 C CA . GLY A 1 86 ? 16.717 0.333 -21.762 1.00 76.19 86 GLY A CA 1
ATOM 671 C C . GLY A 1 86 ? 15.423 -0.375 -21.350 1.00 76.19 86 GLY A C 1
ATOM 672 O O . GLY A 1 86 ? 15.050 -0.324 -20.180 1.00 76.19 86 GLY A O 1
ATOM 673 N N . GLY A 1 87 ? 14.756 -1.082 -22.270 1.00 79.31 87 GLY A N 1
ATOM 674 C CA . GLY A 1 87 ? 13.487 -1.763 -22.003 1.00 79.31 87 GLY A CA 1
ATOM 675 C C . GLY A 1 87 ? 13.564 -2.789 -20.868 1.00 79.31 87 GLY A C 1
ATOM 676 O O . GLY A 1 87 ? 12.645 -2.860 -20.057 1.00 79.31 87 GLY A O 1
ATOM 677 N N . GLN A 1 88 ? 14.676 -3.524 -20.739 1.00 80.19 88 GLN A N 1
ATOM 678 C CA . GLN A 1 88 ? 14.861 -4.489 -19.645 1.00 80.19 88 GLN A CA 1
ATOM 679 C C . GLN A 1 88 ? 14.887 -3.811 -18.268 1.00 80.19 88 GLN A C 1
ATOM 681 O O . GLN A 1 88 ? 14.216 -4.278 -17.348 1.00 80.19 88 GLN A O 1
ATOM 686 N N . GLN A 1 89 ? 15.577 -2.673 -18.142 1.00 82.62 89 GLN A N 1
ATOM 687 C CA . GLN A 1 89 ? 15.634 -1.933 -16.878 1.00 82.62 89 GLN A CA 1
ATOM 688 C C . GLN A 1 89 ? 14.304 -1.268 -16.531 1.00 82.62 89 GLN A C 1
ATOM 690 O O . GLN A 1 89 ? 13.913 -1.230 -15.365 1.00 82.62 89 GLN A O 1
ATOM 695 N N . VAL A 1 90 ? 13.544 -0.826 -17.536 1.00 83.00 90 VAL A N 1
ATOM 696 C CA . VAL A 1 90 ? 12.184 -0.317 -17.312 1.00 83.00 90 VAL A CA 1
ATOM 697 C C . VAL A 1 90 ? 11.247 -1.426 -16.826 1.00 83.00 90 VAL A C 1
ATOM 699 O O . VAL A 1 90 ? 10.451 -1.191 -15.918 1.00 83.00 90 VAL A O 1
ATOM 702 N N . GLN A 1 91 ? 11.355 -2.644 -17.366 1.00 82.56 91 GLN A N 1
ATOM 703 C CA . GLN A 1 91 ? 10.554 -3.779 -16.893 1.00 82.56 91 GLN A CA 1
ATOM 704 C C . GLN A 1 91 ? 10.933 -4.198 -15.465 1.00 82.56 91 GLN A C 1
ATOM 706 O O . GLN A 1 91 ? 10.045 -4.445 -14.648 1.00 82.56 91 GLN A O 1
ATOM 711 N N . ALA A 1 92 ? 12.226 -4.212 -15.127 1.00 84.88 92 ALA A N 1
ATOM 712 C CA . ALA A 1 92 ? 12.686 -4.471 -13.762 1.00 84.88 92 ALA A CA 1
ATOM 713 C C . ALA A 1 92 ? 12.164 -3.412 -12.773 1.00 84.88 92 ALA A C 1
ATOM 715 O O . ALA A 1 92 ? 11.618 -3.754 -11.721 1.00 84.88 92 ALA A O 1
ATOM 716 N N . CYS A 1 93 ? 12.235 -2.132 -13.152 1.00 86.50 93 CYS A N 1
ATOM 717 C CA . CYS A 1 93 ? 11.655 -1.023 -12.399 1.00 86.50 93 CYS A CA 1
ATOM 718 C C . CYS A 1 93 ? 10.141 -1.206 -12.205 1.00 86.50 93 CYS A C 1
ATOM 720 O O . CYS A 1 93 ? 9.641 -1.101 -11.085 1.00 86.50 93 CYS A O 1
ATOM 722 N N . ARG A 1 94 ? 9.400 -1.550 -13.266 1.00 84.75 94 ARG A N 1
ATOM 723 C CA . ARG A 1 94 ? 7.960 -1.832 -13.185 1.00 84.75 94 ARG A CA 1
ATOM 724 C C . ARG A 1 94 ? 7.666 -2.945 -12.180 1.00 84.75 94 ARG A C 1
ATOM 726 O O . ARG A 1 94 ? 6.790 -2.770 -11.339 1.00 84.75 94 ARG A O 1
ATOM 733 N N . ALA A 1 95 ? 8.402 -4.053 -12.228 1.00 86.50 95 ALA A N 1
ATOM 734 C CA . ALA A 1 95 ? 8.221 -5.162 -11.293 1.00 86.50 95 ALA A CA 1
ATOM 735 C C . ALA A 1 95 ? 8.481 -4.749 -9.830 1.00 86.50 95 ALA A C 1
ATOM 737 O O . ALA A 1 95 ? 7.746 -5.171 -8.936 1.00 86.50 95 ALA A O 1
ATOM 738 N N . ALA A 1 96 ? 9.481 -3.897 -9.576 1.00 89.38 96 ALA A N 1
ATOM 739 C CA . ALA A 1 96 ? 9.756 -3.352 -8.244 1.00 89.38 96 ALA A CA 1
ATOM 740 C C . ALA A 1 96 ? 8.619 -2.440 -7.738 1.00 89.38 96 ALA A C 1
ATOM 742 O O . ALA A 1 96 ? 8.175 -2.567 -6.592 1.00 89.38 96 ALA A O 1
ATOM 743 N N . TYR A 1 97 ? 8.074 -1.582 -8.606 1.00 88.38 97 TYR A N 1
ATOM 744 C CA . TYR A 1 97 ? 6.934 -0.730 -8.257 1.00 88.38 97 TYR A CA 1
ATOM 745 C C . TYR A 1 97 ? 5.640 -1.511 -8.048 1.00 88.38 97 TYR A C 1
ATOM 747 O O . TYR A 1 97 ? 4.893 -1.180 -7.135 1.00 88.38 97 TYR A O 1
ATOM 755 N N . VAL A 1 98 ? 5.379 -2.565 -8.825 1.00 88.69 98 VAL A N 1
ATOM 756 C CA . VAL A 1 98 ? 4.203 -3.425 -8.610 1.00 88.69 98 VAL A CA 1
ATOM 757 C C . VAL A 1 98 ? 4.251 -4.048 -7.214 1.00 88.69 98 VAL A C 1
ATOM 759 O O . VAL A 1 98 ? 3.305 -3.878 -6.448 1.00 88.69 98 VAL A O 1
ATOM 762 N N . LYS A 1 99 ? 5.394 -4.632 -6.826 1.00 88.19 99 LYS A N 1
ATOM 763 C CA . LYS A 1 99 ? 5.606 -5.159 -5.464 1.00 88.19 99 LYS A CA 1
ATOM 764 C C . LYS A 1 99 ? 5.447 -4.083 -4.385 1.00 88.19 99 LYS A C 1
ATOM 766 O O . LYS A 1 99 ? 4.881 -4.339 -3.325 1.00 88.19 99 LYS A O 1
ATOM 771 N N . SER A 1 100 ? 5.921 -2.864 -4.652 1.00 90.25 100 SER A N 1
ATOM 772 C CA . SER A 1 100 ? 5.744 -1.728 -3.737 1.00 90.25 100 SER A CA 1
ATOM 773 C C . SER A 1 100 ? 4.272 -1.368 -3.542 1.00 90.25 100 SER A C 1
ATOM 775 O O . SER A 1 100 ? 3.849 -1.096 -2.421 1.00 90.25 100 SER A O 1
ATOM 777 N N . ILE A 1 101 ? 3.484 -1.367 -4.621 1.00 89.19 101 ILE A N 1
ATOM 778 C CA . ILE A 1 101 ? 2.055 -1.046 -4.569 1.00 89.19 101 ILE A CA 1
ATOM 779 C C . ILE A 1 101 ? 1.284 -2.152 -3.840 1.00 89.19 101 ILE A C 1
ATOM 781 O O . ILE A 1 101 ? 0.427 -1.838 -3.019 1.00 89.19 101 ILE A O 1
ATOM 785 N N . GLU A 1 102 ? 1.605 -3.426 -4.067 1.00 87.44 102 GLU A N 1
ATOM 786 C CA . GLU A 1 102 ? 1.006 -4.547 -3.325 1.00 87.44 102 GLU A CA 1
ATOM 787 C C . GLU A 1 102 ? 1.193 -4.384 -1.809 1.00 87.44 102 GLU A C 1
ATOM 789 O O . GLU A 1 102 ? 0.226 -4.471 -1.046 1.00 87.44 102 GLU A O 1
ATOM 794 N N . LEU A 1 103 ? 2.415 -4.056 -1.377 1.00 89.94 103 LEU A N 1
ATOM 795 C CA . LEU A 1 103 ? 2.727 -3.817 0.031 1.00 89.94 103 LEU A CA 1
ATOM 796 C C . LEU A 1 103 ? 2.014 -2.567 0.581 1.00 89.94 103 LEU A C 1
ATOM 798 O O . LEU A 1 103 ? 1.538 -2.570 1.717 1.00 89.94 103 LEU A O 1
ATOM 802 N N . LEU A 1 104 ? 1.903 -1.503 -0.224 1.00 89.88 104 LEU A N 1
ATOM 803 C CA . LEU A 1 104 ? 1.151 -0.297 0.133 1.00 89.88 104 LEU A CA 1
ATOM 804 C C . LEU A 1 104 ? -0.338 -0.586 0.337 1.00 89.88 104 LEU A C 1
ATOM 806 O O . LEU A 1 104 ? -0.936 -0.042 1.264 1.00 89.88 104 LEU A O 1
ATOM 810 N N . VAL A 1 105 ? -0.935 -1.446 -0.491 1.00 90.19 105 VAL A N 1
ATOM 811 C CA . VAL A 1 105 ? -2.341 -1.850 -0.349 1.00 90.19 105 VAL A CA 1
ATOM 812 C C . VAL A 1 105 ? -2.544 -2.647 0.942 1.00 90.19 105 VAL A C 1
ATOM 814 O O . VAL A 1 105 ? -3.497 -2.371 1.676 1.00 90.19 105 VAL A O 1
ATOM 817 N N . GLU A 1 106 ? -1.636 -3.572 1.280 1.00 87.12 106 GLU A N 1
ATOM 818 C CA . GLU A 1 106 ? -1.700 -4.291 2.563 1.00 87.12 106 GLU A CA 1
ATOM 819 C C . GLU A 1 106 ? -1.569 -3.322 3.748 1.00 87.12 106 GLU A C 1
ATOM 821 O O . GLU A 1 106 ? -2.365 -3.369 4.691 1.00 87.12 106 GLU A O 1
ATOM 826 N N . LEU A 1 107 ? -0.606 -2.399 3.692 1.00 89.94 107 LEU A N 1
ATOM 827 C CA . LEU A 1 107 ? -0.385 -1.419 4.751 1.00 89.94 107 LEU A CA 1
ATOM 828 C C . LEU A 1 107 ? -1.584 -0.479 4.921 1.00 89.94 107 LEU A C 1
ATOM 830 O O . LEU A 1 107 ? -2.005 -0.240 6.054 1.00 89.94 107 LEU A O 1
ATOM 834 N N . ALA A 1 108 ? -2.173 0.004 3.825 1.00 89.25 108 ALA A N 1
ATOM 835 C CA . ALA A 1 108 ? -3.391 0.809 3.857 1.00 89.25 108 ALA A CA 1
ATOM 836 C C . ALA A 1 108 ? -4.545 0.037 4.514 1.00 89.25 108 ALA A C 1
ATOM 838 O O . ALA A 1 108 ? -5.223 0.568 5.392 1.00 89.25 108 ALA A O 1
ATOM 839 N N . SER A 1 109 ? -4.712 -1.247 4.175 1.00 88.50 109 SER A N 1
ATOM 840 C CA . SER A 1 109 ? -5.722 -2.111 4.795 1.00 88.50 109 SER A CA 1
ATOM 841 C C . SER A 1 109 ? -5.535 -2.227 6.306 1.00 88.50 109 SER A C 1
ATOM 843 O O . SER A 1 109 ? -6.509 -2.137 7.060 1.00 88.50 109 SER A O 1
ATOM 845 N N . LEU A 1 110 ? -4.293 -2.406 6.763 1.00 88.31 110 LEU A N 1
ATOM 846 C CA . LEU A 1 110 ? -3.976 -2.484 8.188 1.00 88.31 110 LEU A CA 1
ATOM 847 C C . LEU A 1 110 ? -4.216 -1.145 8.897 1.00 88.31 110 LEU A C 1
ATOM 849 O O . LEU A 1 110 ? -4.775 -1.134 9.992 1.00 88.31 110 LEU A O 1
ATOM 853 N N . GLN A 1 111 ? -3.843 -0.021 8.280 1.00 87.88 111 GLN A N 1
ATOM 854 C CA . GLN A 1 111 ? -4.040 1.314 8.850 1.00 87.88 111 GLN A CA 1
ATOM 855 C C . GLN A 1 111 ? -5.519 1.688 8.973 1.00 87.88 111 GLN A C 1
ATOM 857 O O . GLN A 1 111 ? -5.945 2.149 10.033 1.00 87.88 111 GLN A O 1
ATOM 862 N N . THR A 1 112 ? -6.323 1.459 7.932 1.00 88.31 112 THR A N 1
ATOM 863 C CA . THR A 1 112 ? -7.765 1.746 7.978 1.00 88.31 112 THR A CA 1
ATOM 864 C C . THR A 1 112 ? -8.478 0.848 8.992 1.00 88.31 112 THR A C 1
ATOM 866 O O . THR A 1 112 ? -9.322 1.322 9.757 1.00 88.31 112 THR A O 1
ATOM 869 N N . SER A 1 113 ? -8.093 -0.430 9.070 1.00 86.50 113 SER A N 1
ATOM 870 C CA . SER A 1 113 ? -8.596 -1.343 10.105 1.00 86.50 113 SER A CA 1
ATOM 871 C C . SER A 1 113 ? -8.205 -0.887 11.514 1.00 86.50 113 SER A C 1
ATOM 873 O O . SER A 1 113 ? -9.004 -0.965 12.441 1.00 86.50 113 SER A O 1
ATOM 875 N N . PHE A 1 114 ? -6.985 -0.379 11.697 1.00 86.19 114 PHE A N 1
ATOM 876 C CA . PHE A 1 114 ? -6.520 0.111 12.992 1.00 86.19 114 PHE A CA 1
ATOM 877 C C . PHE A 1 114 ? -7.296 1.344 13.462 1.00 86.19 114 PHE A C 1
ATOM 879 O O . PHE A 1 114 ? -7.711 1.388 14.618 1.00 86.19 114 PHE A O 1
ATOM 886 N N . LEU A 1 115 ? -7.531 2.312 12.571 1.00 87.00 115 LEU A N 1
ATOM 887 C CA . LEU A 1 115 ? -8.272 3.532 12.899 1.00 87.00 115 LEU A CA 1
ATOM 888 C C . LEU A 1 115 ? -9.712 3.219 13.336 1.00 87.00 115 LEU A C 1
ATOM 890 O O . LEU A 1 115 ? -10.175 3.715 14.359 1.00 87.00 115 LEU A O 1
ATOM 894 N N . THR A 1 116 ? -10.389 2.344 12.591 1.00 85.50 116 THR A N 1
ATOM 895 C CA . THR A 1 116 ? -11.767 1.920 12.889 1.00 85.50 116 THR A CA 1
ATOM 896 C C . THR A 1 116 ? -11.861 1.094 14.178 1.00 85.50 116 THR A C 1
ATOM 898 O O . THR A 1 116 ? -12.794 1.274 14.962 1.00 85.50 116 THR A O 1
ATOM 901 N N . LEU A 1 117 ? -10.874 0.234 14.457 1.00 84.62 117 LEU A N 1
ATOM 902 C CA . LEU A 1 117 ? -10.772 -0.484 15.735 1.00 84.62 117 LEU A CA 1
ATOM 903 C C . LEU A 1 117 ? -10.524 0.452 16.922 1.00 84.62 117 LEU A C 1
ATOM 905 O O . LEU A 1 117 ? -11.143 0.275 17.970 1.00 84.62 117 LEU A O 1
ATOM 909 N N . ASP A 1 118 ? -9.623 1.425 16.785 1.00 87.12 118 ASP A N 1
ATOM 910 C CA . ASP A 1 118 ? -9.294 2.371 17.859 1.00 87.12 118 ASP A CA 1
ATOM 911 C C . ASP A 1 118 ? -10.519 3.207 18.265 1.00 87.12 118 ASP A C 1
ATOM 913 O O . ASP A 1 118 ? -10.811 3.373 19.453 1.00 87.12 118 ASP A O 1
ATOM 917 N N . GLU A 1 119 ? -11.303 3.655 17.2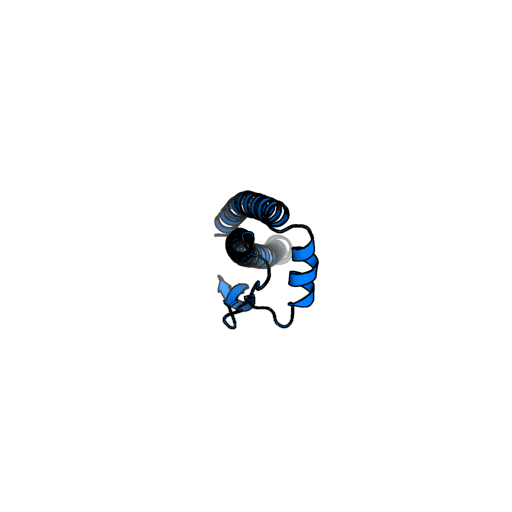84 1.00 86.94 119 GLU A N 1
ATOM 918 C CA . GLU A 1 119 ? -12.554 4.372 17.526 1.00 86.94 119 GLU A CA 1
ATOM 919 C C . GLU A 1 119 ? -13.597 3.499 18.254 1.00 86.94 119 GLU A C 1
ATOM 921 O O . GLU A 1 119 ? -14.223 3.935 19.229 1.00 86.94 119 GLU A O 1
ATOM 926 N N . ALA A 1 120 ? -13.739 2.230 17.857 1.00 85.81 120 ALA A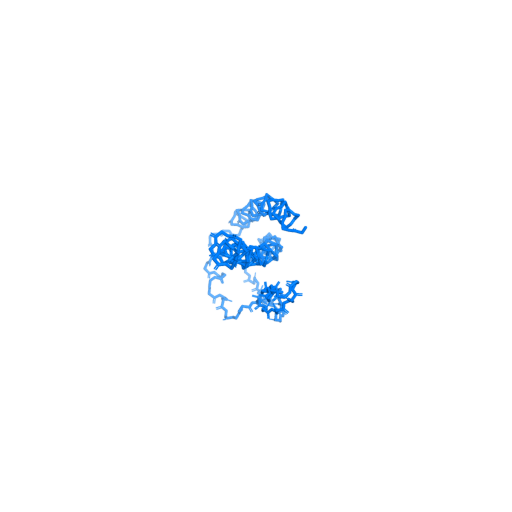 N 1
ATOM 927 C CA . ALA A 1 120 ? -14.636 1.280 18.517 1.00 85.81 120 ALA A CA 1
ATOM 928 C C . ALA A 1 120 ? -14.227 0.991 19.977 1.00 85.81 120 ALA A C 1
ATOM 930 O O . ALA A 1 120 ? -15.076 0.909 20.870 1.00 85.81 120 ALA A O 1
ATOM 931 N N . ILE A 1 121 ? -12.925 0.886 20.258 1.00 86.38 121 ILE A N 1
ATOM 932 C CA . ILE A 1 121 ? -12.420 0.693 21.626 1.00 86.38 121 ILE A CA 1
ATOM 933 C C . ILE A 1 121 ? -12.689 1.940 22.478 1.00 86.38 121 ILE A C 1
ATOM 935 O O . ILE A 1 121 ? -13.188 1.823 23.600 1.00 86.38 121 ILE A O 1
ATOM 939 N N . LYS A 1 122 ? -12.424 3.142 21.951 1.00 88.06 122 LYS A N 1
ATOM 940 C CA . LYS A 1 122 ? -12.677 4.408 22.661 1.00 88.06 122 LYS A CA 1
ATOM 941 C C . LYS A 1 122 ? -14.149 4.591 23.012 1.00 88.06 122 LYS A C 1
ATOM 943 O O . LYS A 1 122 ? -14.466 4.959 24.143 1.00 88.06 122 LYS A O 1
ATOM 948 N N . THR A 1 123 ? -15.055 4.308 22.077 1.00 87.88 123 THR A N 1
ATOM 949 C CA . THR A 1 123 ? -16.502 4.393 22.331 1.00 87.88 123 THR A CA 1
ATOM 950 C C . THR A 1 123 ? -16.961 3.371 23.370 1.00 87.88 123 THR A C 1
ATOM 952 O O . THR A 1 123 ? -17.757 3.715 24.245 1.00 87.88 123 THR A O 1
ATOM 955 N N . THR A 1 124 ? -16.415 2.153 23.345 1.00 87.06 124 THR A N 1
ATOM 956 C CA . THR A 1 124 ? -16.724 1.107 24.332 1.00 87.06 124 THR A CA 1
ATOM 957 C C . THR A 1 124 ? -16.233 1.492 25.727 1.00 87.06 124 THR A C 1
ATOM 959 O O . THR A 1 124 ? -17.017 1.468 26.673 1.00 87.06 124 THR A O 1
ATOM 962 N N . ASN A 1 125 ? -14.990 1.963 25.856 1.00 87.88 125 ASN A N 1
ATOM 963 C CA . ASN A 1 125 ? -14.445 2.449 27.128 1.00 87.88 125 ASN A CA 1
ATOM 964 C C . ASN A 1 125 ? -15.237 3.639 27.674 1.00 87.88 125 ASN A C 1
ATOM 966 O O . ASN A 1 125 ? -15.529 3.695 28.866 1.00 87.88 125 ASN A O 1
ATOM 970 N N . ARG A 1 126 ? -15.648 4.573 26.807 1.00 89.69 126 ARG A N 1
ATOM 971 C CA . ARG A 1 126 ? -16.492 5.702 27.214 1.00 89.69 126 ARG A CA 1
ATOM 972 C C . ARG A 1 126 ? -17.850 5.236 27.751 1.00 89.69 126 ARG A C 1
ATOM 974 O O . ARG A 1 126 ? -18.325 5.801 28.732 1.00 89.69 126 ARG A O 1
ATOM 981 N N . ARG A 1 127 ? -18.460 4.211 27.143 1.00 87.38 127 ARG A N 1
ATOM 982 C CA . ARG A 1 127 ? -19.722 3.612 27.614 1.00 87.38 127 ARG A CA 1
ATOM 983 C C . ARG A 1 127 ? -19.554 2.900 28.956 1.00 87.38 127 ARG A C 1
ATOM 985 O O . ARG A 1 127 ? -20.369 3.122 29.843 1.00 87.38 127 ARG A O 1
ATOM 992 N N . VAL A 1 128 ? -18.495 2.107 29.121 1.00 90.69 128 VAL A N 1
ATOM 993 C CA . VAL A 1 128 ? -18.183 1.437 30.397 1.00 90.69 128 VAL A CA 1
ATOM 994 C C . VAL A 1 128 ? -17.968 2.470 31.504 1.00 90.69 128 VAL A C 1
ATOM 996 O O . VAL A 1 128 ? -18.610 2.387 32.545 1.00 90.69 128 VAL A O 1
ATOM 999 N N . ASN A 1 129 ? -17.175 3.510 31.238 1.00 86.94 129 ASN A N 1
ATOM 1000 C CA . ASN A 1 129 ? -16.909 4.578 32.200 1.00 86.94 129 ASN A CA 1
ATOM 1001 C C . ASN A 1 129 ? -18.184 5.337 32.611 1.00 86.94 129 ASN A C 1
ATOM 1003 O O . ASN A 1 129 ? -18.374 5.650 33.782 1.00 86.94 129 ASN A O 1
ATOM 1007 N N . ALA A 1 130 ? -19.085 5.612 31.662 1.00 88.12 130 ALA A N 1
ATOM 1008 C CA . ALA A 1 130 ? -20.374 6.230 31.969 1.00 88.12 130 ALA A CA 1
ATOM 1009 C C . ALA A 1 130 ? -21.249 5.322 32.852 1.00 88.12 130 ALA A C 1
ATOM 1011 O O . ALA A 1 130 ? -21.883 5.796 33.793 1.00 88.12 130 ALA A O 1
ATOM 1012 N N . LEU A 1 131 ? -21.267 4.014 32.591 1.00 86.69 131 LEU A N 1
ATOM 1013 C CA . LEU A 1 131 ? -22.036 3.066 33.397 1.00 86.69 131 LEU A CA 1
ATOM 1014 C C . LEU A 1 131 ? -21.483 2.934 34.820 1.00 86.69 131 LEU A C 1
ATOM 1016 O O . LEU A 1 131 ? -22.258 2.932 35.775 1.00 86.69 131 LEU A O 1
ATOM 1020 N N . GLU A 1 132 ? -20.163 2.850 34.971 1.00 82.06 132 GLU A N 1
ATOM 1021 C CA . GLU A 1 132 ? -19.520 2.671 36.276 1.00 82.06 132 GLU A CA 1
ATOM 1022 C C . GLU A 1 132 ? -19.558 3.930 37.137 1.00 82.06 132 GLU A C 1
ATOM 1024 O O . GLU A 1 132 ? -19.881 3.837 38.317 1.00 82.06 132 GLU A O 1
ATOM 1029 N N . ASN A 1 133 ? -19.285 5.100 36.555 1.00 80.06 133 ASN A N 1
ATOM 1030 C CA . ASN A 1 133 ? -19.116 6.334 37.324 1.00 80.06 133 ASN A CA 1
ATOM 1031 C C . ASN A 1 133 ? -20.349 7.244 37.346 1.00 80.06 133 ASN A C 1
ATOM 1033 O O . ASN A 1 133 ? -20.396 8.165 38.155 1.00 80.06 133 ASN A O 1
ATOM 1037 N N . VAL A 1 134 ? -21.346 7.022 36.481 1.00 78.38 134 VAL A N 1
ATOM 1038 C CA . VAL A 1 134 ? -22.556 7.868 36.431 1.00 78.38 134 VAL A CA 1
ATOM 1039 C C . VAL A 1 134 ? -23.821 7.081 36.752 1.00 78.38 134 VAL A C 1
ATOM 1041 O O . VAL A 1 134 ? -24.674 7.587 37.477 1.00 78.38 134 VAL A O 1
ATOM 1044 N N . VAL A 1 135 ? -23.960 5.858 36.233 1.00 74.56 135 VAL A N 1
ATOM 1045 C CA . VAL A 1 135 ? -25.212 5.091 36.357 1.00 74.56 135 VAL A CA 1
ATOM 1046 C C . VAL A 1 135 ? -25.247 4.231 37.622 1.00 74.56 135 VAL A C 1
ATOM 1048 O O . VAL A 1 135 ? -26.200 4.346 38.385 1.00 74.56 135 VAL A O 1
ATOM 1051 N N . LYS A 1 136 ? -24.213 3.423 37.899 1.00 73.75 136 LYS A N 1
ATOM 1052 C CA . LYS A 1 136 ? -24.136 2.598 39.123 1.00 73.75 136 LYS A CA 1
ATOM 1053 C C . LYS A 1 136 ? -24.247 3.372 40.449 1.00 73.75 136 LYS A C 1
ATOM 1055 O O . LYS A 1 136 ? -24.914 2.852 41.326 1.00 73.75 136 LYS A O 1
ATOM 1060 N N . PRO A 1 137 ? -23.646 4.564 40.635 1.00 73.12 137 PRO A N 1
ATOM 1061 C CA . PRO A 1 137 ? -23.740 5.288 41.904 1.00 73.12 137 PRO A CA 1
ATOM 1062 C C . PRO A 1 137 ? -25.076 6.023 42.103 1.00 73.12 137 PRO A C 1
ATOM 1064 O O . PRO A 1 137 ? -25.294 6.611 43.157 1.00 73.12 137 PRO A O 1
ATOM 1067 N N . ARG A 1 138 ? -25.938 6.062 41.077 1.00 57.84 138 ARG A N 1
ATO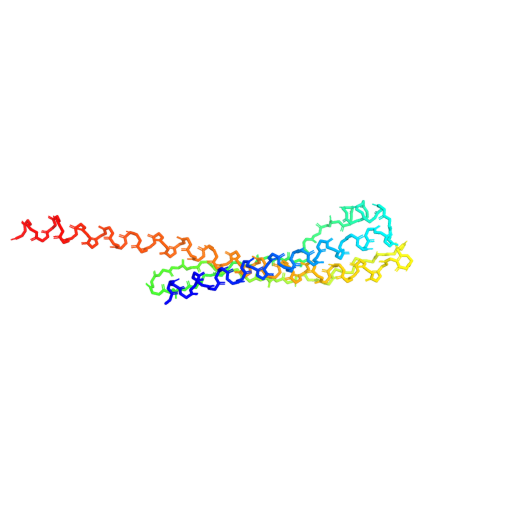M 1068 C CA . ARG A 1 138 ? -27.267 6.691 41.132 1.00 57.84 138 ARG A CA 1
ATOM 1069 C C . ARG A 1 138 ? -28.408 5.693 41.376 1.00 57.84 138 ARG A C 1
ATOM 1071 O O . ARG A 1 138 ? -29.543 6.141 41.522 1.00 57.84 138 ARG A O 1
ATOM 1078 N N . LEU A 1 139 ? -28.109 4.393 41.386 1.00 54.12 139 LEU A N 1
ATOM 1079 C CA . LEU A 1 139 ? -28.999 3.285 41.756 1.00 54.12 139 LEU A CA 1
ATOM 1080 C C . LEU A 1 139 ? -28.689 2.841 43.186 1.00 54.12 139 LEU A C 1
ATOM 1082 O O . LEU A 1 139 ? -29.658 2.495 43.892 1.00 54.12 139 LEU A O 1
#